Protein AF-A0A2S0N6C1-F1 (afdb_monomer)

Organism: NCBI:txid1868589

Secondary structure (DSSP, 8-state):
-------EEEESS-TTS-EEEE--HHHHHHHHTT--SSTTS-SSB-SSTTPBP-HHHHHHHHHTTSTTTT--HHHHHHHHHHHHHHTT--HHHHHHHHT-SS-PPPHHHHHHHHHHHHHHHHHHHHHHHHHT--

Structure (mmCIF, N/CA/C/O backbone):
data_AF-A0A2S0N6C1-F1
#
_entry.id   AF-A0A2S0N6C1-F1
#
loop_
_atom_site.group_PDB
_atom_site.id
_atom_site.type_symbol
_atom_site.label_atom_id
_atom_site.label_alt_id
_atom_site.label_comp_id
_atom_site.label_asym_id
_atom_site.label_entity_id
_atom_site.label_seq_id
_atom_site.pdbx_PDB_ins_code
_atom_site.Cartn_x
_atom_site.Cartn_y
_atom_site.Cartn_z
_atom_site.occupancy
_atom_site.B_iso_or_equiv
_atom_site.auth_seq_id
_atom_site.auth_comp_id
_atom_site.auth_asym_id
_atom_site.auth_atom_id
_atom_site.pdbx_PDB_model_num
ATOM 1 N N . MET A 1 1 ? -5.152 22.822 -19.163 1.00 29.42 1 MET A N 1
ATOM 2 C CA . MET A 1 1 ? -4.143 21.754 -18.990 1.00 29.42 1 MET A CA 1
ATOM 3 C C . MET A 1 1 ? -4.026 21.482 -17.502 1.00 29.42 1 MET A C 1
ATOM 5 O O . MET A 1 1 ? -3.321 22.215 -16.823 1.00 29.42 1 MET A O 1
ATOM 9 N N . ALA A 1 2 ? -4.801 20.531 -16.976 1.00 28.06 2 ALA A N 1
ATOM 10 C CA . ALA A 1 2 ? -4.654 20.119 -15.584 1.00 28.06 2 ALA A CA 1
ATOM 11 C C . ALA A 1 2 ? -3.307 19.399 -15.459 1.00 28.06 2 ALA A C 1
ATOM 13 O O . ALA A 1 2 ? -3.058 18.428 -16.174 1.00 28.06 2 ALA A O 1
ATOM 14 N N . SER A 1 3 ? -2.421 19.948 -14.628 1.00 27.83 3 SER A N 1
ATOM 15 C CA . SER A 1 3 ? -1.199 19.282 -14.189 1.00 27.83 3 SER A CA 1
ATOM 16 C C . SER A 1 3 ? -1.580 17.886 -13.703 1.00 27.83 3 SER A C 1
ATOM 18 O O . SER A 1 3 ? -2.516 17.756 -12.919 1.00 27.83 3 SER A O 1
ATOM 20 N N . ALA A 1 4 ? -0.925 16.846 -14.216 1.00 37.38 4 ALA A N 1
ATOM 21 C CA . ALA A 1 4 ? -1.131 15.489 -13.735 1.00 37.38 4 ALA A CA 1
ATOM 22 C C . ALA A 1 4 ? -0.652 15.438 -12.281 1.00 37.38 4 ALA A C 1
ATOM 24 O O . ALA A 1 4 ? 0.547 15.314 -12.028 1.00 37.38 4 ALA A O 1
ATOM 25 N N . ASP A 1 5 ? -1.572 15.611 -11.335 1.00 41.78 5 ASP A N 1
ATOM 26 C CA . ASP A 1 5 ? -1.289 15.424 -9.922 1.00 41.78 5 ASP A CA 1
ATOM 27 C C . ASP A 1 5 ? -0.784 13.992 -9.733 1.00 41.78 5 ASP A C 1
ATOM 29 O O . ASP A 1 5 ? -1.487 13.013 -9.982 1.00 41.78 5 ASP A O 1
ATOM 33 N N . VAL A 1 6 ? 0.491 13.883 -9.364 1.00 47.44 6 VAL A N 1
ATOM 34 C CA . VAL A 1 6 ? 1.141 12.627 -8.985 1.00 47.44 6 VAL A CA 1
ATOM 35 C C . VAL A 1 6 ? 0.330 11.993 -7.854 1.00 47.44 6 VAL A C 1
ATOM 37 O O . VAL A 1 6 ? 0.191 12.612 -6.794 1.00 47.44 6 VAL A O 1
ATOM 40 N N . ILE A 1 7 ? -0.143 10.754 -8.015 1.00 61.16 7 ILE A N 1
ATOM 41 C CA . ILE A 1 7 ? -0.880 10.041 -6.963 1.00 61.16 7 ILE A CA 1
ATOM 42 C C . ILE A 1 7 ? 0.144 9.368 -6.050 1.00 61.16 7 ILE A C 1
ATOM 44 O O . ILE A 1 7 ? 0.463 8.183 -6.134 1.00 61.16 7 ILE A O 1
ATOM 48 N N . ARG A 1 8 ? 0.716 10.180 -5.161 1.00 65.75 8 ARG A N 1
ATOM 49 C CA . ARG A 1 8 ? 1.769 9.762 -4.233 1.00 65.75 8 ARG A CA 1
ATOM 50 C C . ARG A 1 8 ? 1.234 9.546 -2.826 1.00 65.75 8 ARG A C 1
ATOM 52 O O . ARG A 1 8 ? 0.590 10.420 -2.253 1.00 65.75 8 ARG A O 1
ATOM 59 N N . PHE A 1 9 ? 1.618 8.431 -2.220 1.00 72.44 9 PHE A N 1
ATOM 60 C CA . PHE A 1 9 ? 1.478 8.209 -0.788 1.00 72.44 9 PHE A CA 1
ATOM 61 C C . PHE A 1 9 ? 2.813 8.482 -0.090 1.00 72.44 9 PHE A C 1
ATOM 63 O O . PHE A 1 9 ? 3.846 7.926 -0.466 1.00 72.44 9 PHE A O 1
ATOM 70 N N . SER A 1 10 ? 2.807 9.373 0.902 1.00 74.00 10 SER A N 1
ATOM 71 C CA . SER A 1 10 ? 4.014 9.831 1.598 1.00 74.00 10 SER A CA 1
ATOM 72 C C . SER A 1 10 ? 4.062 9.286 3.022 1.00 74.00 10 SER A C 1
ATOM 74 O O . SER A 1 10 ? 3.233 9.642 3.859 1.00 74.00 10 SER A O 1
ATOM 76 N N . LEU A 1 11 ? 5.057 8.450 3.306 1.00 75.88 11 LEU A N 1
ATOM 77 C CA . LEU A 1 11 ? 5.359 7.931 4.634 1.00 75.88 11 LEU A CA 1
ATOM 78 C C . LEU A 1 11 ? 6.494 8.760 5.236 1.00 75.88 11 LEU A C 1
ATOM 80 O O . LEU A 1 11 ? 7.632 8.682 4.775 1.00 75.88 11 LEU A O 1
ATOM 84 N N . LYS A 1 12 ? 6.172 9.576 6.244 1.00 69.06 12 LYS A N 1
ATOM 85 C CA . LYS A 1 12 ? 7.125 10.515 6.861 1.00 69.06 12 LYS A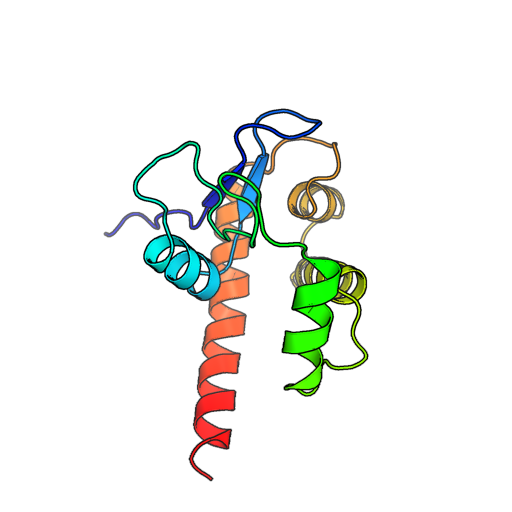 CA 1
ATOM 86 C C . LYS A 1 12 ? 8.182 9.826 7.725 1.00 69.06 12 LYS A C 1
ATOM 88 O O . LYS A 1 12 ? 9.308 10.303 7.770 1.00 69.06 12 LYS A O 1
ATOM 93 N N . ASP A 1 13 ? 7.812 8.729 8.378 1.00 65.69 13 ASP A N 1
ATOM 94 C CA . ASP A 1 13 ? 8.673 7.983 9.291 1.00 65.69 13 ASP A CA 1
ATOM 95 C C . ASP A 1 13 ? 8.751 6.522 8.832 1.00 65.69 13 ASP A C 1
ATOM 97 O O . ASP A 1 13 ? 7.811 5.737 8.986 1.00 65.69 13 ASP A O 1
ATOM 101 N N . THR A 1 14 ? 9.847 6.178 8.159 1.00 67.06 14 THR A N 1
ATOM 102 C CA . THR A 1 14 ? 10.194 4.797 7.816 1.00 67.06 14 THR A CA 1
ATOM 103 C C . THR A 1 14 ? 11.630 4.529 8.236 1.00 67.06 14 THR A C 1
ATOM 105 O O . THR A 1 14 ? 12.387 5.462 8.493 1.00 67.06 14 THR A O 1
ATOM 108 N N . LYS A 1 15 ? 12.037 3.253 8.244 1.00 59.81 15 LYS A N 1
ATOM 109 C CA . LYS A 1 15 ? 13.420 2.848 8.546 1.00 59.81 15 LYS A CA 1
ATOM 110 C C . LYS A 1 15 ? 14.473 3.624 7.732 1.00 59.81 15 LYS A C 1
ATOM 112 O O . LYS A 1 15 ? 15.583 3.806 8.209 1.00 59.81 15 LYS A O 1
ATOM 117 N N . GLU A 1 16 ? 14.099 4.112 6.549 1.00 59.59 16 GLU A N 1
ATOM 118 C CA . GLU A 1 16 ? 14.967 4.836 5.614 1.00 59.59 16 GLU A CA 1
ATOM 119 C C . GLU A 1 16 ? 14.585 6.331 5.478 1.00 59.59 16 GLU A C 1
ATOM 121 O O . GLU A 1 16 ? 14.959 6.992 4.511 1.00 59.59 16 GLU A O 1
ATOM 126 N N . GLY A 1 17 ? 13.800 6.879 6.415 1.00 66.50 17 GLY A N 1
ATOM 127 C CA . GLY A 1 17 ? 13.298 8.257 6.369 1.00 66.50 17 GLY A CA 1
ATOM 128 C C . GLY A 1 17 ? 12.053 8.426 5.490 1.00 66.50 17 GLY A C 1
ATOM 129 O O . GLY A 1 17 ? 11.186 7.550 5.446 1.00 66.50 17 GLY A O 1
ATOM 130 N N . LEU A 1 18 ? 11.934 9.569 4.807 1.00 67.12 18 LEU A N 1
ATOM 131 C CA . LEU A 1 18 ? 10.790 9.877 3.944 1.00 67.12 18 LEU A CA 1
ATOM 132 C C . LEU A 1 18 ? 10.689 8.867 2.790 1.00 67.12 18 LEU A C 1
ATOM 134 O O . LEU A 1 18 ? 11.552 8.820 1.915 1.00 67.12 18 LEU A O 1
ATOM 138 N N . SER A 1 19 ? 9.593 8.112 2.739 1.00 69.12 19 SER A N 1
ATOM 139 C CA . SER A 1 19 ? 9.313 7.163 1.659 1.00 69.12 19 SER A CA 1
ATOM 140 C C . SER A 1 19 ? 8.084 7.608 0.875 1.00 69.12 19 SER A C 1
ATOM 142 O O . SER A 1 19 ? 6.966 7.616 1.389 1.00 69.12 19 SER A O 1
ATOM 144 N N . VAL A 1 20 ? 8.293 7.973 -0.389 1.00 71.38 20 VAL A N 1
ATOM 145 C CA . VAL A 1 20 ? 7.217 8.295 -1.332 1.00 71.38 20 VAL A CA 1
ATOM 146 C C . VAL A 1 20 ? 6.940 7.066 -2.185 1.00 71.38 20 VAL A C 1
ATOM 148 O O . VAL A 1 20 ? 7.857 6.521 -2.799 1.00 71.38 20 VAL A O 1
ATOM 151 N N . ARG A 1 21 ? 5.683 6.620 -2.214 1.00 74.81 21 ARG A N 1
ATOM 152 C CA . ARG A 1 21 ? 5.261 5.417 -2.938 1.00 74.81 21 ARG A CA 1
ATOM 153 C C . ARG A 1 21 ? 4.120 5.752 -3.900 1.00 74.81 21 ARG A C 1
ATOM 155 O O . ARG A 1 21 ? 3.158 6.383 -3.456 1.00 74.81 21 ARG A O 1
ATOM 162 N N . PRO A 1 22 ? 4.194 5.343 -5.178 1.00 70.12 22 PRO A N 1
ATOM 163 C CA . PRO A 1 22 ? 3.030 5.387 -6.055 1.00 70.12 22 PRO A CA 1
ATOM 164 C C . PRO A 1 22 ? 1.971 4.431 -5.520 1.00 70.12 22 PRO A C 1
ATOM 166 O O . PRO A 1 22 ? 2.282 3.313 -5.090 1.00 70.12 22 PRO A O 1
ATOM 169 N N . VAL A 1 23 ? 0.724 4.879 -5.536 1.00 72.38 23 VAL A N 1
ATOM 170 C CA . VAL A 1 23 ? -0.433 4.088 -5.122 1.00 72.38 23 VAL A CA 1
ATOM 171 C C . VAL A 1 23 ? -1.547 4.348 -6.125 1.00 72.38 23 VAL A C 1
ATOM 173 O O . VAL A 1 23 ? -1.765 5.480 -6.537 1.00 72.38 23 VAL A O 1
ATOM 176 N N . GLY A 1 24 ? -2.268 3.302 -6.531 1.00 71.44 24 GLY A N 1
ATOM 177 C CA . GLY A 1 24 ? -3.372 3.463 -7.476 1.00 71.44 24 GLY A CA 1
ATOM 178 C C . GLY A 1 24 ? -4.473 4.377 -6.924 1.00 71.44 24 GLY A C 1
ATOM 179 O O . GLY A 1 24 ? -4.799 4.307 -5.737 1.00 71.44 24 GLY A O 1
ATOM 180 N N . LEU A 1 25 ? -5.094 5.171 -7.805 1.00 71.25 25 LEU A N 1
ATOM 181 C CA . LEU A 1 25 ? -6.170 6.110 -7.456 1.00 71.25 25 LEU A CA 1
ATOM 182 C C . LEU A 1 25 ? -7.261 5.504 -6.547 1.00 71.25 25 LEU A C 1
ATOM 184 O O . LEU A 1 25 ? -7.568 6.134 -5.538 1.00 71.25 25 LEU A O 1
ATOM 188 N N . PRO A 1 26 ? -7.785 4.279 -6.789 1.00 77.19 26 PRO A N 1
ATOM 189 C CA . PRO A 1 26 ? -8.829 3.715 -5.927 1.00 77.19 26 PRO A CA 1
ATOM 190 C C . PRO A 1 26 ? -8.392 3.530 -4.469 1.00 77.19 26 PRO A C 1
ATOM 192 O O . PRO A 1 26 ? -9.198 3.656 -3.553 1.00 77.19 26 PRO A O 1
ATOM 195 N N . ALA A 1 27 ? -7.114 3.220 -4.237 1.00 80.69 27 ALA A N 1
ATOM 196 C CA . ALA A 1 27 ? -6.593 3.088 -2.884 1.00 80.69 27 ALA A CA 1
ATOM 197 C C . ALA A 1 27 ? -6.416 4.461 -2.223 1.00 80.69 27 ALA A C 1
ATOM 199 O O . ALA A 1 27 ? -6.710 4.586 -1.037 1.00 80.69 27 ALA A O 1
ATOM 200 N N . LEU A 1 28 ? -6.009 5.493 -2.974 1.00 79.56 28 LEU A N 1
ATOM 201 C CA . LEU A 1 28 ? -5.943 6.854 -2.440 1.00 79.56 28 LEU A CA 1
ATOM 202 C C . LEU A 1 28 ? -7.337 7.386 -2.079 1.00 79.56 28 LEU A C 1
ATOM 204 O O . LEU A 1 28 ? -7.513 7.895 -0.980 1.00 79.56 28 LEU A O 1
ATOM 208 N N . GLU A 1 29 ? -8.337 7.199 -2.944 1.00 83.19 29 GLU A N 1
ATOM 209 C CA . GLU A 1 29 ? -9.729 7.598 -2.678 1.00 83.19 29 GLU A CA 1
ATOM 210 C C . GLU A 1 29 ? -10.250 6.998 -1.361 1.00 83.19 29 GLU A C 1
ATOM 212 O O . GLU A 1 29 ? -10.844 7.696 -0.539 1.00 83.19 29 GLU A O 1
ATOM 217 N N . LEU A 1 30 ? -9.981 5.710 -1.121 1.00 84.38 30 LEU A N 1
ATOM 218 C CA . LEU A 1 30 ? -10.383 5.021 0.109 1.00 84.38 30 LEU A CA 1
ATOM 219 C C . LEU A 1 30 ? -9.626 5.496 1.356 1.00 84.38 30 LEU A C 1
ATOM 221 O O . LEU A 1 30 ? -10.175 5.395 2.458 1.00 84.38 30 LEU A O 1
ATOM 225 N N . LEU A 1 31 ? -8.378 5.946 1.198 1.00 84.56 31 LEU A N 1
ATOM 226 C CA . LEU A 1 31 ? -7.558 6.495 2.280 1.00 84.56 31 LEU A CA 1
ATOM 227 C C . LEU A 1 31 ? -7.979 7.924 2.624 1.00 84.56 31 LEU A C 1
ATOM 229 O O . LEU A 1 31 ? -8.088 8.236 3.804 1.00 84.56 31 LEU A O 1
ATOM 233 N N . GLU A 1 32 ? -8.278 8.757 1.627 1.00 85.06 32 GLU A N 1
ATOM 234 C CA . GLU A 1 32 ? -8.788 10.120 1.828 1.00 85.06 32 GLU A CA 1
ATOM 235 C C . GLU A 1 32 ? -10.146 10.106 2.539 1.00 85.06 32 GLU A C 1
ATOM 237 O O . GLU A 1 32 ? -10.347 10.839 3.503 1.00 85.06 32 GLU A O 1
ATOM 242 N N . GLN A 1 33 ? -11.047 9.191 2.161 1.00 84.75 33 GLN A N 1
ATOM 243 C CA . GLN A 1 33 ? -12.321 8.981 2.869 1.00 84.75 33 GLN A CA 1
ATOM 244 C C . GLN A 1 33 ? -12.152 8.557 4.336 1.00 84.75 33 GLN A C 1
ATOM 246 O O . GLN A 1 33 ? -13.079 8.695 5.128 1.00 84.75 33 GLN A O 1
ATOM 251 N N . ARG A 1 34 ? -10.996 7.989 4.690 1.00 83.00 34 ARG A N 1
ATOM 252 C CA . ARG A 1 34 ? -10.665 7.507 6.039 1.00 83.00 34 ARG A CA 1
ATOM 253 C C . ARG A 1 34 ? -9.628 8.377 6.735 1.00 83.00 34 ARG A C 1
ATOM 255 O O . ARG A 1 34 ? -9.077 7.964 7.756 1.00 83.00 34 ARG A O 1
ATOM 262 N N . ARG A 1 35 ? -9.302 9.539 6.171 1.00 83.25 35 ARG A N 1
ATOM 263 C CA . ARG A 1 35 ? -8.258 10.396 6.712 1.00 83.25 35 ARG A CA 1
ATOM 264 C C . ARG A 1 35 ? -8.668 10.831 8.125 1.00 83.25 35 ARG A C 1
ATOM 266 O O . ARG A 1 35 ? -9.748 11.396 8.269 1.00 83.25 35 ARG A O 1
ATOM 273 N N . PRO A 1 36 ? -7.851 10.554 9.154 1.00 80.50 36 PRO A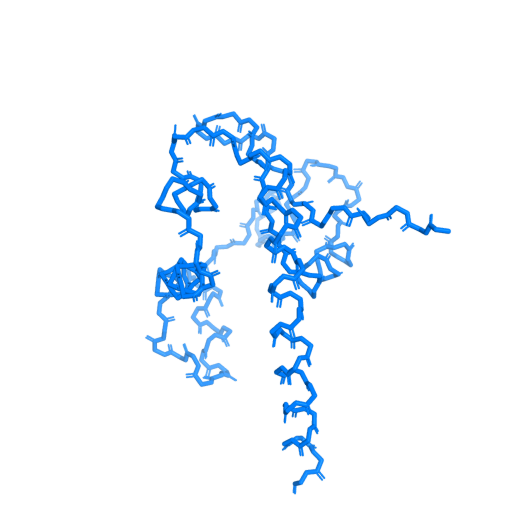 N 1
ATOM 274 C CA . PRO A 1 36 ? -8.194 10.934 10.516 1.00 80.50 36 PRO A CA 1
ATOM 275 C C . PRO A 1 36 ? -8.182 12.459 10.661 1.00 80.50 36 PRO A C 1
ATOM 277 O O . PRO A 1 36 ? -7.387 13.138 10.005 1.00 80.50 36 PRO A O 1
ATOM 280 N N . ASP A 1 37 ? -9.037 12.982 11.541 1.00 80.94 37 ASP A N 1
ATOM 281 C CA . ASP A 1 37 ? -9.090 14.416 11.851 1.00 80.94 37 ASP A CA 1
ATOM 282 C C . ASP A 1 37 ? -7.788 14.891 12.516 1.00 80.94 37 ASP A C 1
ATOM 284 O O . ASP A 1 37 ? -7.273 15.969 12.216 1.00 80.94 37 ASP A O 1
ATOM 288 N N . GLU A 1 38 ? -7.204 14.044 13.368 1.00 81.25 38 GLU A N 1
ATOM 289 C CA . GLU A 1 38 ? -5.898 14.272 13.978 1.00 81.25 38 GLU A CA 1
ATOM 290 C C . GLU A 1 38 ? -4.778 13.565 13.210 1.00 81.25 38 GLU A C 1
ATOM 292 O O . GLU A 1 38 ? -4.811 12.354 12.990 1.00 81.25 38 GLU A O 1
ATOM 297 N N . ALA A 1 39 ? -3.714 14.301 12.878 1.00 74.62 39 ALA A N 1
ATOM 298 C CA . ALA A 1 39 ? -2.580 13.769 12.116 1.00 74.62 39 ALA A CA 1
ATOM 299 C C . ALA A 1 39 ? -1.796 12.651 12.837 1.00 74.62 39 ALA A C 1
ATOM 301 O O . ALA A 1 39 ? -1.105 11.873 12.180 1.00 74.62 39 ALA A O 1
ATOM 302 N N . SER A 1 40 ? -1.873 12.581 14.169 1.00 77.62 40 SER A N 1
ATOM 303 C CA . SER A 1 40 ? -1.255 11.538 15.002 1.00 77.62 40 SER A CA 1
ATOM 304 C C . SER A 1 40 ? -2.090 10.263 15.102 1.00 77.62 40 SER A C 1
ATOM 306 O O . SER A 1 40 ? -1.583 9.243 15.570 1.00 77.62 40 SER A O 1
ATOM 308 N N . SER A 1 41 ? -3.356 10.301 14.682 1.00 83.56 41 SER A N 1
ATOM 309 C CA . SER A 1 41 ? -4.251 9.156 14.787 1.00 83.56 41 SER A CA 1
ATOM 310 C C . SER A 1 41 ? -3.999 8.135 13.670 1.00 83.56 41 SER A C 1
ATOM 312 O O . SER A 1 41 ? -3.700 8.499 12.529 1.00 83.56 41 SER A O 1
ATOM 314 N N . PRO A 1 42 ? -4.119 6.828 13.957 1.00 83.81 42 PRO A N 1
ATOM 315 C CA . PRO A 1 42 ? -3.964 5.798 12.940 1.00 83.81 42 PRO A CA 1
ATOM 316 C C . PRO A 1 42 ? -5.122 5.843 11.931 1.00 83.81 42 PRO A C 1
ATOM 318 O O . PRO A 1 42 ? -6.286 5.804 12.317 1.00 83.81 42 PRO A O 1
ATOM 321 N N . THR A 1 43 ? -4.817 5.811 10.627 1.00 85.12 43 THR A N 1
ATOM 322 C CA . THR A 1 43 ? -5.826 5.741 9.542 1.00 85.12 43 THR A CA 1
ATOM 323 C C . THR A 1 43 ? -6.740 4.513 9.648 1.00 85.12 43 THR A C 1
ATOM 325 O O . THR A 1 43 ? -7.888 4.537 9.216 1.00 85.12 43 THR A O 1
ATOM 328 N N . PHE A 1 44 ? -6.236 3.426 10.238 1.00 86.81 44 PHE A N 1
ATOM 329 C CA . PHE A 1 44 ? -7.017 2.235 10.563 1.00 86.81 44 PHE A CA 1
ATOM 330 C C . PHE A 1 44 ? -6.973 2.009 12.077 1.00 86.81 44 PHE A C 1
ATOM 332 O O . PHE A 1 44 ? -6.057 1.325 12.553 1.00 86.81 44 PHE A O 1
ATOM 339 N N . PRO A 1 45 ? -7.906 2.599 12.844 1.00 85.19 45 PRO A N 1
ATOM 340 C CA . PRO A 1 45 ? -7.899 2.493 14.295 1.00 85.19 45 PRO A CA 1
ATOM 341 C C . PRO A 1 45 ? -8.183 1.058 14.745 1.00 85.19 45 PRO A C 1
ATOM 343 O O . PRO A 1 45 ? -9.018 0.350 14.180 1.00 85.19 45 PRO A O 1
ATOM 346 N N . GLY A 1 46 ? -7.434 0.606 15.747 1.00 85.88 46 GLY A N 1
ATOM 347 C CA . GLY A 1 46 ? -7.645 -0.667 16.420 1.00 85.88 46 GLY A CA 1
ATOM 348 C C . GLY A 1 46 ? -8.603 -0.543 17.603 1.00 85.88 46 GLY A C 1
ATOM 349 O O . GLY A 1 46 ? -9.155 0.511 17.888 1.00 85.88 46 GLY A O 1
ATOM 350 N N . THR A 1 47 ? -8.774 -1.646 18.331 1.00 84.81 47 THR A N 1
ATOM 351 C CA . THR A 1 47 ? -9.605 -1.692 19.549 1.00 84.81 47 THR A CA 1
ATOM 352 C C . THR A 1 47 ? -8.986 -0.927 20.724 1.00 84.81 47 THR A C 1
ATOM 354 O O . THR A 1 47 ? -9.685 -0.587 21.669 1.00 84.81 47 THR A O 1
ATOM 357 N N . ILE A 1 48 ? -7.671 -0.685 20.687 1.00 85.69 48 ILE A N 1
ATOM 358 C CA . ILE A 1 48 ? -6.958 0.107 21.691 1.00 85.69 48 ILE A CA 1
ATOM 359 C C . ILE A 1 48 ? -6.807 1.523 21.140 1.00 85.69 48 ILE A C 1
ATOM 361 O O . ILE A 1 48 ? -6.297 1.693 20.031 1.00 85.69 48 ILE A O 1
ATOM 365 N N . GLU A 1 49 ? -7.215 2.514 21.929 1.00 84.75 49 GLU A N 1
ATOM 366 C CA . GLU A 1 49 ? -7.114 3.931 21.583 1.00 84.75 49 GLU A CA 1
ATOM 367 C C . GLU A 1 49 ? -5.687 4.314 21.160 1.00 84.75 49 GLU A C 1
ATOM 369 O O . GLU A 1 49 ? -4.695 3.857 21.737 1.00 84.75 49 GLU A O 1
ATOM 374 N N . GLY A 1 50 ? -5.584 5.096 20.083 1.00 82.31 50 GLY A N 1
ATOM 375 C CA . GLY A 1 50 ? -4.312 5.531 19.506 1.00 82.31 50 GLY A CA 1
ATOM 376 C C . GLY A 1 50 ? -3.480 4.432 18.828 1.00 82.31 50 GLY A C 1
ATOM 377 O O . GLY A 1 50 ? -2.442 4.740 18.246 1.00 82.31 50 GLY A O 1
ATOM 378 N N . LYS A 1 51 ? -3.898 3.156 18.852 1.00 85.50 51 LYS A N 1
ATOM 379 C CA . LYS A 1 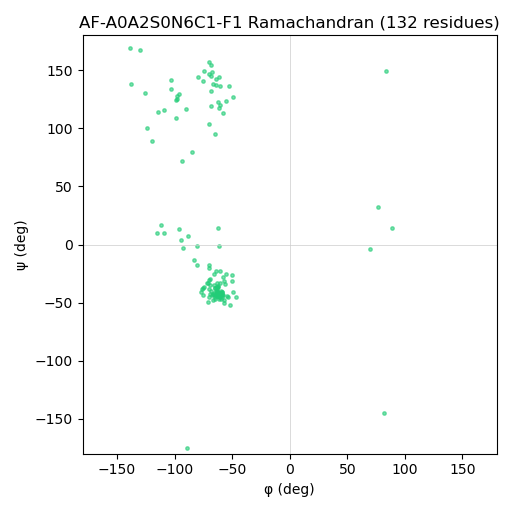51 ? -3.156 2.060 18.207 1.00 85.50 51 LYS A CA 1
ATOM 380 C C . LYS A 1 51 ? -3.793 1.634 16.888 1.00 85.50 51 LYS A C 1
ATOM 382 O O . LYS A 1 51 ? -5.016 1.540 16.800 1.00 85.50 51 LYS A O 1
ATOM 387 N N . PRO A 1 52 ? -2.984 1.315 15.864 1.00 85.25 52 PRO A N 1
ATOM 388 C CA . PRO A 1 52 ? -3.508 0.803 14.613 1.00 85.25 52 PRO A CA 1
ATOM 389 C C . PRO A 1 52 ? -4.050 -0.617 14.773 1.00 85.25 52 PRO A C 1
ATOM 391 O O . PRO A 1 52 ? -3.654 -1.391 15.651 1.00 85.25 52 PRO A O 1
ATOM 394 N N . VAL A 1 53 ? -4.944 -0.975 13.865 1.00 88.81 53 VAL A N 1
ATOM 395 C CA . VAL A 1 53 ? -5.514 -2.310 13.773 1.00 88.81 53 VAL A CA 1
ATOM 396 C C . VAL A 1 53 ? -4.451 -3.368 13.433 1.00 88.81 53 VAL A C 1
ATOM 398 O O . VAL A 1 53 ? -3.540 -3.150 12.633 1.00 88.81 53 VAL A O 1
ATOM 401 N N . GLY A 1 54 ? -4.571 -4.562 14.020 1.00 85.94 54 GLY A N 1
ATOM 402 C CA . GLY A 1 54 ? -3.662 -5.674 13.737 1.00 85.94 54 GLY A CA 1
ATOM 403 C C . GLY A 1 54 ? -3.858 -6.243 12.328 1.00 85.94 54 GLY A C 1
ATOM 404 O O . GLY A 1 54 ? -4.795 -7.018 12.108 1.00 85.94 54 GLY A O 1
ATOM 405 N N . PHE A 1 55 ? -2.950 -5.909 11.405 1.00 86.88 55 PHE A N 1
ATOM 406 C CA . PHE A 1 55 ? -3.065 -6.244 9.981 1.00 86.88 55 PHE A CA 1
ATOM 407 C C . PHE A 1 55 ? -3.217 -7.748 9.680 1.00 86.88 55 PHE A C 1
ATOM 409 O O . PHE A 1 55 ? -4.188 -8.092 9.013 1.00 86.88 55 PHE A O 1
ATOM 416 N N . PRO A 1 56 ? -2.388 -8.684 10.194 1.00 84.75 56 PRO A N 1
ATOM 417 C CA . PRO A 1 56 ? -2.493 -10.095 9.797 1.00 84.75 56 PRO A CA 1
ATOM 418 C C . PRO A 1 56 ? -3.834 -10.749 10.159 1.00 84.75 56 PRO A C 1
ATOM 420 O O . PRO A 1 56 ? -4.364 -11.557 9.400 1.00 84.75 56 PRO A O 1
ATOM 423 N N . LYS A 1 57 ? -4.406 -10.383 11.316 1.00 84.00 57 LYS A N 1
ATOM 424 C CA . LYS A 1 57 ? -5.713 -10.895 11.755 1.00 84.00 57 LYS A CA 1
ATOM 425 C C . LYS A 1 57 ? -6.852 -10.334 10.902 1.00 84.00 57 LYS A C 1
ATOM 427 O O . LYS A 1 57 ? -7.797 -11.059 10.615 1.00 84.00 57 LYS A O 1
ATOM 432 N N . HIS A 1 58 ? -6.764 -9.063 10.515 1.00 87.31 58 HIS A N 1
ATOM 433 C CA . HIS A 1 58 ? -7.790 -8.410 9.700 1.00 87.31 58 HIS A CA 1
ATOM 434 C C . HIS A 1 58 ? -7.709 -8.829 8.239 1.00 87.31 58 HIS A C 1
ATOM 436 O O . HIS A 1 58 ? -8.745 -9.076 7.635 1.00 87.31 58 HIS A O 1
ATOM 442 N N . TRP A 1 59 ? -6.494 -8.992 7.709 1.00 89.69 59 TRP A N 1
ATOM 443 C CA . TRP A 1 59 ? -6.273 -9.537 6.377 1.00 89.69 59 TRP A CA 1
ATOM 444 C C . TRP A 1 59 ? -7.000 -10.864 6.205 1.00 89.69 59 TRP A C 1
ATOM 446 O O . TRP A 1 59 ? -7.795 -10.986 5.287 1.00 89.69 59 TRP A O 1
ATOM 456 N N . ARG A 1 60 ? -6.794 -11.818 7.124 1.00 87.25 60 ARG A N 1
ATOM 457 C CA . ARG A 1 60 ? -7.427 -13.138 7.034 1.00 87.25 60 ARG A CA 1
ATOM 458 C C . ARG A 1 60 ? -8.953 -13.043 6.964 1.00 87.25 60 ARG A C 1
ATOM 460 O O . ARG A 1 60 ? -9.546 -13.597 6.054 1.00 87.25 60 ARG A O 1
ATOM 467 N N . LYS A 1 61 ? -9.560 -12.248 7.851 1.00 88.88 61 LYS A N 1
ATOM 468 C CA . LYS A 1 61 ? -11.016 -12.028 7.871 1.00 88.88 61 LYS A CA 1
ATOM 469 C C . LYS A 1 61 ? -11.554 -11.437 6.566 1.00 88.88 61 LYS A C 1
ATOM 471 O O . LYS A 1 61 ? -12.643 -11.791 6.145 1.00 88.88 61 LYS A O 1
ATOM 476 N N . ILE A 1 62 ? -10.825 -10.498 5.960 1.00 89.25 62 ILE A N 1
ATOM 477 C CA . ILE A 1 62 ? -11.244 -9.858 4.704 1.00 89.25 62 ILE A CA 1
ATOM 478 C C . ILE A 1 62 ? -11.022 -10.814 3.529 1.00 89.25 62 ILE A C 1
ATOM 480 O O . ILE A 1 62 ? -11.886 -10.943 2.669 1.00 89.25 62 ILE A O 1
ATOM 484 N N . ALA A 1 63 ? -9.875 -11.492 3.503 1.00 90.19 63 ALA A N 1
ATOM 485 C CA . ALA A 1 63 ? -9.487 -12.413 2.446 1.00 90.19 63 ALA A CA 1
ATOM 486 C C . ALA A 1 63 ? -10.436 -13.615 2.359 1.00 90.19 63 ALA A C 1
ATOM 488 O O . ALA A 1 63 ? -10.817 -13.974 1.250 1.00 90.19 63 ALA A O 1
ATOM 489 N N . GLU A 1 64 ? -10.874 -14.164 3.500 1.00 90.31 64 GLU A N 1
ATOM 490 C CA . GLU A 1 64 ? -11.865 -15.253 3.599 1.00 90.31 64 GLU A CA 1
ATOM 491 C C . GLU A 1 64 ? -13.190 -14.939 2.880 1.00 90.31 64 GLU A C 1
ATOM 493 O O . GLU A 1 64 ? -13.878 -15.851 2.433 1.00 90.31 64 GLU A O 1
ATOM 498 N N . LEU A 1 65 ? -13.541 -13.658 2.720 1.00 91.56 65 LEU A N 1
ATOM 499 C CA . LEU A 1 65 ? -14.760 -13.214 2.030 1.00 91.56 65 LEU A CA 1
ATOM 500 C C . LEU A 1 65 ? -14.567 -13.028 0.517 1.00 91.56 65 LEU A C 1
ATOM 502 O O . LEU A 1 65 ? -15.439 -12.492 -0.165 1.00 91.56 65 LEU A O 1
ATOM 506 N N . THR A 1 66 ? -13.409 -13.411 -0.017 1.00 89.56 66 THR A N 1
ATOM 507 C CA . THR A 1 66 ? -13.021 -13.177 -1.410 1.00 89.56 66 THR A CA 1
ATOM 508 C C . THR A 1 66 ? -12.318 -14.409 -1.986 1.00 89.56 66 THR A C 1
ATOM 510 O O . THR A 1 66 ? -11.868 -15.273 -1.236 1.00 89.56 66 THR A O 1
ATOM 513 N N . PRO A 1 67 ? -12.095 -14.471 -3.310 1.00 90.00 67 PRO A N 1
ATOM 514 C CA . PRO A 1 67 ? -11.239 -15.496 -3.918 1.00 90.00 67 PRO A CA 1
ATOM 515 C C . PRO A 1 67 ? -9.768 -15.477 -3.453 1.00 90.00 67 PRO A C 1
ATOM 517 O O . PRO A 1 67 ? -8.970 -16.283 -3.919 1.00 90.00 67 PRO A O 1
ATOM 520 N N . LEU A 1 68 ? -9.380 -14.545 -2.574 1.00 88.44 68 LEU A N 1
ATOM 521 C CA . LEU A 1 68 ? -8.022 -14.392 -2.052 1.00 88.44 68 LEU A CA 1
ATOM 522 C C . LEU A 1 68 ? -7.813 -15.083 -0.694 1.00 88.44 68 LEU A C 1
ATOM 524 O O . LEU A 1 68 ? -6.805 -14.806 -0.048 1.00 88.44 68 LEU A O 1
ATOM 528 N N . ALA A 1 69 ? -8.730 -15.951 -0.251 1.00 87.75 69 ALA A N 1
ATOM 529 C CA . ALA A 1 69 ? -8.706 -16.584 1.074 1.00 87.75 69 ALA A CA 1
ATOM 530 C C . ALA A 1 69 ? -7.346 -17.211 1.447 1.00 87.75 69 ALA A C 1
ATOM 532 O O . ALA A 1 69 ? -6.864 -17.015 2.563 1.00 87.75 69 ALA A O 1
ATOM 533 N N . ASP A 1 70 ? -6.686 -17.867 0.490 1.00 87.81 70 ASP A N 1
ATOM 534 C CA . ASP A 1 70 ? -5.391 -18.536 0.692 1.00 87.81 70 ASP A CA 1
ATOM 535 C C . ASP A 1 70 ? -4.176 -17.665 0.320 1.00 87.81 70 ASP A C 1
ATOM 537 O O . ASP A 1 70 ? -3.024 -18.104 0.369 1.00 87.81 70 ASP A O 1
ATOM 541 N N . VAL A 1 71 ? -4.399 -16.405 -0.062 1.00 89.69 71 VAL A N 1
ATOM 542 C CA . VAL A 1 71 ? -3.336 -15.498 -0.502 1.00 89.69 71 VAL A CA 1
ATOM 543 C C . VAL A 1 71 ? -2.775 -14.737 0.694 1.00 89.69 71 VAL A C 1
ATOM 545 O O . VAL A 1 71 ? -3.446 -13.923 1.328 1.00 89.69 71 VAL A O 1
ATOM 548 N N . ALA A 1 72 ? -1.492 -14.949 0.989 1.00 88.88 72 ALA A N 1
ATOM 549 C CA . ALA A 1 72 ? -0.793 -14.170 2.007 1.00 88.88 72 ALA A CA 1
ATOM 550 C C . ALA A 1 72 ? -0.473 -12.741 1.507 1.00 88.88 72 ALA A C 1
ATOM 552 O O . ALA A 1 72 ? -0.150 -12.558 0.331 1.00 88.88 72 ALA A O 1
ATOM 553 N N . PRO A 1 73 ? -0.423 -11.718 2.385 1.00 87.38 73 PRO A N 1
ATOM 554 C CA . PRO A 1 73 ? -0.092 -10.344 1.984 1.00 87.38 73 PRO A CA 1
ATOM 555 C C . PRO A 1 73 ? 1.265 -10.204 1.282 1.00 87.38 73 PRO A C 1
ATOM 557 O O . PRO A 1 73 ? 1.442 -9.356 0.409 1.00 87.38 73 PRO A O 1
ATOM 560 N N . HIS A 1 74 ? 2.231 -11.056 1.639 1.00 87.94 74 HIS A N 1
ATOM 561 C CA . HIS A 1 74 ? 3.528 -11.095 0.968 1.00 87.94 74 HIS A CA 1
ATOM 562 C C . HIS A 1 74 ? 3.390 -11.470 -0.517 1.00 87.94 74 HIS A C 1
ATOM 564 O O . HIS A 1 74 ? 4.109 -10.933 -1.363 1.00 87.94 74 HIS A O 1
ATOM 570 N N . VAL A 1 75 ? 2.452 -12.355 -0.857 1.00 89.06 75 VAL A N 1
ATOM 571 C CA . VAL A 1 75 ? 2.196 -12.751 -2.246 1.00 89.06 75 VAL A CA 1
ATOM 572 C C . VAL A 1 75 ? 1.661 -11.559 -3.034 1.00 89.06 75 VAL A C 1
ATOM 574 O O . VAL A 1 75 ? 2.171 -11.288 -4.114 1.00 89.06 75 VAL A O 1
ATOM 577 N N . LEU A 1 76 ? 0.753 -10.759 -2.462 1.00 87.81 76 LEU A N 1
ATOM 578 C CA . LEU A 1 76 ? 0.273 -9.527 -3.106 1.00 87.81 76 LEU A CA 1
ATOM 579 C C . LEU A 1 76 ? 1.404 -8.537 -3.396 1.00 87.81 76 LEU A C 1
ATOM 581 O O . LEU A 1 76 ? 1.461 -7.939 -4.470 1.00 87.81 76 LEU A O 1
ATOM 585 N N . ARG A 1 77 ? 2.339 -8.390 -2.452 1.00 85.62 77 ARG A N 1
ATOM 586 C CA . ARG A 1 77 ? 3.529 -7.551 -2.632 1.00 85.62 77 ARG A CA 1
ATOM 587 C C . ARG A 1 77 ? 4.425 -8.067 -3.764 1.00 85.62 77 ARG A C 1
ATOM 589 O O . ARG A 1 77 ? 4.959 -7.263 -4.525 1.00 85.62 77 ARG A O 1
ATOM 596 N N . HIS A 1 78 ? 4.562 -9.384 -3.908 1.00 86.50 78 HIS A N 1
ATOM 597 C CA . HIS A 1 78 ? 5.267 -9.985 -5.040 1.00 86.50 78 HIS A CA 1
ATOM 598 C C . HIS A 1 78 ? 4.532 -9.788 -6.364 1.00 86.50 78 HIS A C 1
ATOM 600 O O . HIS A 1 78 ? 5.169 -9.423 -7.348 1.00 86.50 78 HIS A O 1
ATOM 606 N N . SER A 1 79 ? 3.211 -9.972 -6.399 1.00 86.00 79 SER A N 1
ATOM 607 C CA . SER A 1 79 ? 2.398 -9.719 -7.591 1.00 86.00 79 SER A CA 1
ATOM 608 C C . SER A 1 79 ? 2.527 -8.267 -8.051 1.00 86.00 79 SER A C 1
ATOM 610 O O . SER A 1 79 ? 2.702 -8.022 -9.239 1.00 86.00 79 SER A O 1
ATOM 612 N N . TYR A 1 80 ? 2.537 -7.311 -7.117 1.00 82.50 80 TYR A N 1
ATOM 613 C CA . TYR A 1 80 ? 2.776 -5.899 -7.421 1.00 82.50 80 TYR A CA 1
ATOM 614 C C . TYR A 1 80 ? 4.153 -5.661 -8.062 1.00 82.50 80 TYR A C 1
ATOM 616 O O . TYR A 1 80 ? 4.259 -4.979 -9.079 1.00 82.50 80 TYR A O 1
ATOM 624 N N . ALA A 1 81 ? 5.206 -6.276 -7.515 1.00 83.12 81 ALA A N 1
ATOM 625 C CA . ALA A 1 81 ? 6.552 -6.193 -8.079 1.00 83.12 81 ALA A CA 1
ATOM 626 C C . ALA A 1 81 ? 6.645 -6.829 -9.475 1.00 83.12 81 ALA A C 1
ATOM 628 O O . ALA A 1 81 ? 7.292 -6.278 -10.364 1.00 83.12 81 ALA A O 1
ATOM 629 N N . ARG A 1 82 ? 5.974 -7.970 -9.680 1.00 83.06 82 ARG A N 1
ATOM 630 C CA . ARG A 1 82 ? 5.942 -8.665 -10.971 1.00 83.06 82 ARG A CA 1
ATOM 631 C C . ARG A 1 82 ? 5.207 -7.853 -12.027 1.00 83.06 82 ARG A C 1
ATOM 633 O O . ARG A 1 82 ? 5.721 -7.729 -13.125 1.00 83.06 82 ARG A O 1
ATOM 640 N N . LEU A 1 83 ? 4.077 -7.235 -11.681 1.00 82.62 83 LEU A N 1
ATOM 641 C CA . LEU A 1 83 ? 3.367 -6.321 -12.579 1.00 82.62 83 LEU A CA 1
ATOM 642 C C . LEU A 1 83 ? 4.258 -5.153 -13.013 1.00 82.62 83 LEU A C 1
ATOM 644 O O . LEU A 1 83 ? 4.285 -4.816 -14.190 1.00 82.62 83 LEU A O 1
ATOM 648 N N . ALA A 1 84 ? 5.021 -4.560 -12.092 1.00 78.38 84 ALA A N 1
ATOM 649 C CA . ALA A 1 84 ? 5.970 -3.509 -12.449 1.00 78.38 84 ALA A CA 1
ATOM 650 C C . ALA A 1 84 ? 7.078 -4.028 -13.391 1.00 78.38 84 ALA A C 1
ATOM 652 O O . ALA A 1 84 ? 7.424 -3.370 -14.370 1.00 78.38 84 ALA A O 1
ATOM 653 N N . ASN A 1 85 ? 7.595 -5.231 -13.150 1.00 80.19 85 ASN A N 1
ATOM 654 C CA . ASN A 1 85 ? 8.561 -5.853 -14.054 1.00 80.19 85 ASN A CA 1
ATOM 655 C C . ASN A 1 85 ? 7.963 -6.142 -15.446 1.00 80.19 85 ASN A C 1
ATOM 657 O O . ASN A 1 85 ? 8.595 -5.850 -16.455 1.00 80.19 85 ASN A O 1
ATOM 661 N N . ASP A 1 86 ? 6.732 -6.658 -15.506 1.00 80.50 86 ASP A N 1
ATOM 662 C CA . ASP A 1 86 ? 6.019 -6.971 -16.753 1.00 80.50 86 ASP A CA 1
ATOM 663 C C . ASP A 1 86 ? 5.696 -5.696 -17.565 1.00 80.50 86 ASP A C 1
ATOM 665 O O . ASP A 1 86 ? 5.598 -5.741 -18.789 1.00 80.50 86 ASP A O 1
AT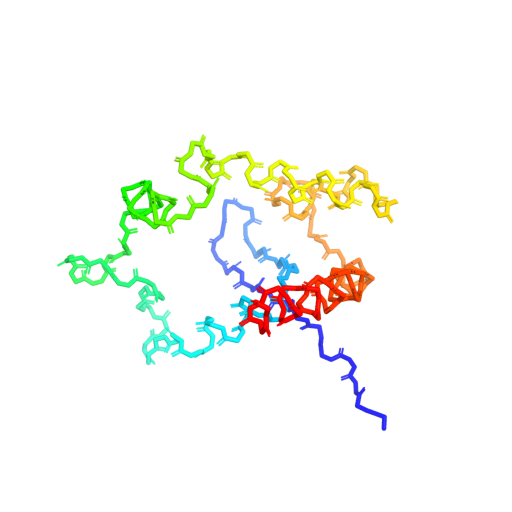OM 669 N N . LEU A 1 87 ? 5.598 -4.538 -16.899 1.00 80.00 87 LEU A N 1
ATOM 670 C CA . LEU A 1 87 ? 5.485 -3.210 -17.519 1.00 80.00 87 LEU A CA 1
ATOM 671 C C . LEU A 1 87 ? 6.835 -2.629 -17.989 1.00 80.00 87 LEU A C 1
ATOM 673 O O . LEU A 1 87 ? 6.860 -1.537 -18.554 1.00 80.00 87 LEU A O 1
ATOM 677 N N . GLY A 1 88 ? 7.946 -3.343 -17.778 1.00 78.69 88 GLY A N 1
ATOM 678 C CA . GLY A 1 88 ? 9.281 -2.963 -18.247 1.00 78.69 88 GLY A CA 1
ATOM 679 C C . GLY A 1 88 ? 10.082 -2.073 -17.292 1.00 78.69 88 GLY A C 1
ATOM 680 O O . GLY A 1 88 ? 11.089 -1.498 -17.707 1.00 78.69 88 GLY A O 1
ATOM 681 N N . PHE A 1 89 ? 9.675 -1.934 -16.025 1.00 78.38 89 PHE A N 1
ATOM 682 C CA . PHE A 1 89 ? 10.456 -1.163 -15.052 1.00 78.38 89 PHE A CA 1
ATOM 683 C C . PHE A 1 89 ? 11.759 -1.871 -14.668 1.00 78.38 89 PHE A C 1
ATOM 685 O O . PHE A 1 89 ? 11.829 -3.094 -14.567 1.00 78.38 89 PHE A O 1
ATOM 692 N N . THR A 1 90 ? 12.804 -1.084 -14.402 1.00 80.56 90 THR A N 1
ATOM 693 C CA . THR A 1 90 ? 14.105 -1.623 -13.982 1.00 80.56 90 THR A CA 1
ATOM 694 C C . THR A 1 90 ? 14.032 -2.243 -12.584 1.00 80.56 90 THR A C 1
ATOM 696 O O . THR A 1 90 ? 13.239 -1.810 -11.746 1.00 80.56 90 THR A O 1
ATOM 699 N N . GLY A 1 91 ? 14.920 -3.195 -12.280 1.00 76.56 91 GLY A N 1
ATOM 700 C CA . GLY A 1 91 ? 15.008 -3.795 -10.942 1.00 76.56 91 GLY A CA 1
ATOM 701 C C . GLY A 1 91 ? 15.229 -2.768 -9.822 1.00 76.56 91 GLY A C 1
ATOM 702 O O . GLY A 1 91 ? 14.660 -2.913 -8.742 1.00 76.56 91 GLY A O 1
ATOM 703 N N . ALA A 1 92 ? 15.973 -1.689 -10.096 1.00 73.06 92 ALA A N 1
ATOM 704 C CA . ALA A 1 92 ? 16.163 -0.582 -9.158 1.00 73.06 92 ALA A CA 1
ATOM 705 C C . ALA A 1 92 ? 14.850 0.174 -8.891 1.00 73.06 92 ALA A C 1
ATOM 707 O O . ALA A 1 92 ? 14.507 0.439 -7.740 1.00 73.06 92 ALA A O 1
ATOM 708 N N . THR A 1 93 ? 14.066 0.448 -9.939 1.00 73.31 93 THR A N 1
ATOM 709 C CA . THR A 1 93 ? 12.726 1.036 -9.807 1.00 73.31 93 THR A CA 1
ATOM 710 C C . THR A 1 93 ? 11.813 0.109 -9.005 1.00 73.31 93 THR A C 1
ATOM 712 O O . THR A 1 93 ? 11.186 0.555 -8.050 1.00 73.31 93 THR A O 1
ATOM 715 N N . VAL A 1 94 ? 11.794 -1.194 -9.315 1.00 77.94 94 VAL A N 1
ATOM 716 C CA . VAL A 1 94 ? 10.981 -2.185 -8.590 1.00 77.94 94 VAL A CA 1
ATOM 717 C C . VAL A 1 94 ? 11.359 -2.271 -7.107 1.00 77.94 94 VAL A C 1
ATOM 719 O O . VAL A 1 94 ? 10.480 -2.303 -6.245 1.00 77.94 94 VAL A O 1
ATOM 722 N N . ALA A 1 95 ? 12.651 -2.248 -6.782 1.00 75.69 95 ALA A N 1
ATOM 723 C CA . ALA A 1 95 ? 13.134 -2.238 -5.403 1.00 75.69 95 ALA A CA 1
ATOM 724 C C . ALA A 1 95 ? 12.678 -0.981 -4.643 1.00 75.69 95 ALA A C 1
ATOM 726 O O . ALA A 1 95 ? 12.174 -1.082 -3.520 1.00 75.69 95 ALA A O 1
ATOM 727 N N . ALA A 1 96 ? 12.784 0.189 -5.275 1.00 74.12 96 ALA A N 1
ATOM 728 C CA . ALA A 1 96 ? 12.375 1.456 -4.684 1.00 74.12 96 ALA A CA 1
ATOM 729 C C . ALA A 1 96 ? 10.847 1.525 -4.455 1.00 74.12 96 ALA A C 1
ATOM 731 O O . ALA A 1 96 ? 10.404 2.018 -3.418 1.00 74.12 96 ALA A O 1
ATOM 732 N N . LEU A 1 97 ? 10.028 0.927 -5.332 1.00 74.69 97 LEU A N 1
ATOM 733 C CA . LEU A 1 97 ? 8.570 0.807 -5.141 1.00 74.69 97 LEU A CA 1
ATOM 734 C C . LEU A 1 97 ? 8.178 -0.003 -3.918 1.00 74.69 97 LEU A C 1
ATOM 736 O O . LEU A 1 97 ? 7.230 0.320 -3.200 1.00 74.69 97 LEU A O 1
ATOM 740 N N . LEU A 1 98 ? 8.906 -1.090 -3.696 1.00 77.25 98 LEU A N 1
ATOM 741 C CA . LEU A 1 98 ? 8.726 -1.918 -2.521 1.00 77.25 98 LEU A CA 1
ATOM 742 C C . LEU A 1 98 ? 9.206 -1.180 -1.261 1.00 77.25 98 LEU A C 1
ATOM 744 O O . LEU A 1 98 ? 8.792 -1.525 -0.152 1.00 77.25 98 LEU A O 1
ATOM 748 N N . GLY A 1 99 ? 10.010 -0.127 -1.403 1.00 70.25 99 GLY A N 1
ATOM 749 C CA . GLY A 1 99 ? 10.644 0.566 -0.290 1.00 70.25 99 GLY A CA 1
ATOM 750 C C . GLY A 1 99 ? 11.830 -0.220 0.260 1.00 70.25 99 GLY A C 1
ATOM 751 O O . GLY A 1 99 ? 12.059 -0.206 1.466 1.00 70.25 99 GLY A O 1
ATOM 752 N N . HIS A 1 100 ? 12.537 -0.966 -0.596 1.00 70.19 100 HIS A N 1
ATOM 753 C CA . HIS A 1 100 ? 13.863 -1.485 -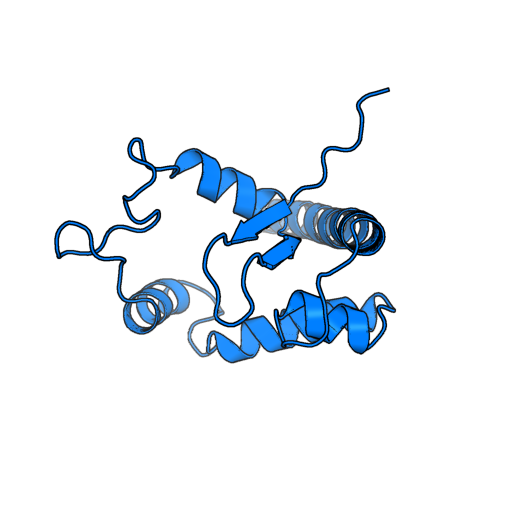0.266 1.00 70.19 100 HIS A CA 1
ATOM 754 C C . HIS A 1 100 ? 14.869 -0.326 -0.366 1.00 70.19 100 HIS A C 1
ATOM 756 O O . HIS A 1 100 ? 14.751 0.506 -1.259 1.00 70.19 100 HIS A O 1
ATOM 762 N N . ALA A 1 101 ? 15.828 -0.270 0.561 1.00 51.69 101 ALA A N 1
ATOM 763 C CA . ALA A 1 101 ? 16.665 0.888 0.915 1.00 51.69 101 ALA A CA 1
ATOM 764 C C . ALA A 1 101 ? 17.593 1.478 -0.180 1.00 51.69 101 ALA A C 1
ATOM 766 O O . ALA A 1 101 ? 18.480 2.271 0.122 1.00 51.69 101 ALA A O 1
ATOM 767 N N . GLN A 1 102 ? 17.417 1.1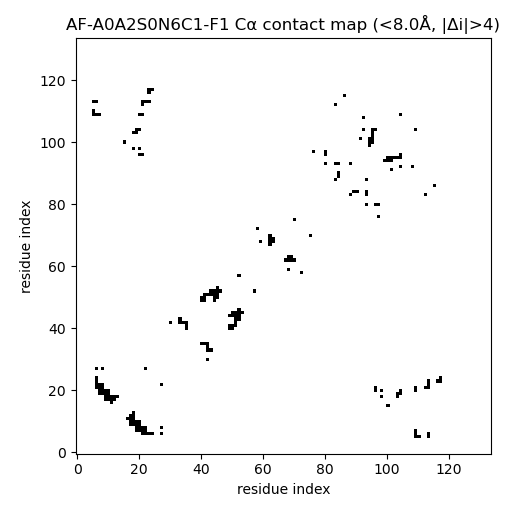38 -1.457 1.00 50.75 102 GLN A N 1
ATOM 768 C CA . GLN A 1 102 ? 18.184 1.722 -2.558 1.00 50.75 102 GLN A CA 1
ATOM 769 C C . GLN A 1 102 ? 17.463 2.925 -3.176 1.00 50.75 102 GLN A C 1
ATOM 771 O O . GLN A 1 102 ? 16.982 2.873 -4.304 1.00 50.75 102 GLN A O 1
ATOM 776 N N . GLY A 1 103 ? 17.442 4.033 -2.437 1.00 50.56 103 GLY A N 1
ATOM 777 C CA . GLY A 1 103 ? 17.112 5.349 -2.982 1.00 50.56 103 GLY A CA 1
ATOM 778 C C . GLY A 1 103 ? 15.617 5.653 -3.087 1.00 50.56 103 GLY A C 1
ATOM 779 O O . GLY A 1 103 ? 14.765 4.785 -3.272 1.00 50.56 103 GLY A O 1
ATOM 780 N N . SER A 1 104 ? 15.291 6.935 -2.944 1.00 51.66 104 SER A N 1
ATOM 781 C CA . SER A 1 104 ? 13.951 7.444 -3.210 1.00 51.66 104 SER A CA 1
ATOM 782 C C . SER A 1 104 ? 13.577 7.190 -4.674 1.00 51.66 104 SER A C 1
ATOM 784 O O . SER A 1 104 ? 14.375 7.416 -5.586 1.00 51.66 104 SER A O 1
ATOM 786 N N . VAL A 1 105 ? 12.347 6.726 -4.920 1.00 54.34 105 VAL A N 1
ATOM 787 C CA . VAL A 1 105 ? 11.800 6.684 -6.282 1.00 54.34 105 VAL A CA 1
ATOM 788 C C . VAL A 1 105 ? 11.779 8.125 -6.798 1.00 54.34 105 VAL A C 1
ATOM 790 O O . VAL A 1 105 ? 11.152 8.992 -6.187 1.00 54.34 105 VAL A O 1
ATOM 793 N N . THR A 1 106 ? 12.475 8.414 -7.899 1.00 53.03 106 THR A N 1
ATOM 794 C CA . THR A 1 106 ? 12.428 9.756 -8.491 1.00 53.03 106 THR A CA 1
ATOM 795 C C . THR A 1 106 ? 11.035 10.022 -9.069 1.00 53.03 106 THR A C 1
ATOM 797 O O . THR A 1 106 ? 10.385 9.121 -9.602 1.00 53.03 106 THR A O 1
ATOM 800 N N . THR A 1 107 ? 10.568 11.273 -8.992 1.00 52.06 107 THR A N 1
ATOM 801 C CA . THR A 1 107 ? 9.215 11.704 -9.404 1.00 52.06 107 THR A CA 1
ATOM 802 C C . THR A 1 107 ? 8.817 11.235 -10.809 1.00 52.06 107 THR A C 1
ATOM 804 O O . THR A 1 107 ? 7.651 10.940 -11.057 1.00 52.06 107 THR A O 1
ATOM 807 N N . ARG A 1 108 ? 9.786 11.099 -11.724 1.00 54.50 108 ARG A N 1
ATOM 808 C CA . ARG A 1 108 ? 9.563 10.611 -13.092 1.00 54.50 108 ARG A CA 1
ATOM 809 C C . ARG A 1 108 ? 9.008 9.182 -13.137 1.00 54.50 108 ARG A C 1
ATOM 811 O O . ARG A 1 108 ? 8.061 8.931 -13.874 1.00 54.50 108 ARG A O 1
ATOM 818 N N . TYR A 1 109 ? 9.553 8.268 -12.334 1.00 62.03 109 TYR A N 1
ATOM 819 C CA . TYR A 1 109 ? 9.099 6.873 -12.321 1.00 62.03 109 TYR A CA 1
ATOM 820 C C . TYR A 1 109 ? 7.709 6.724 -11.702 1.00 62.03 109 TYR A C 1
ATOM 822 O O . TYR A 1 109 ? 6.945 5.859 -12.117 1.00 62.03 109 TYR A O 1
ATOM 830 N N . ILE A 1 110 ? 7.363 7.599 -10.752 1.00 59.22 110 ILE A N 1
ATOM 831 C CA . ILE A 1 110 ? 6.037 7.639 -10.124 1.00 59.22 110 ILE A CA 1
ATOM 832 C C . ILE A 1 110 ? 4.969 7.974 -11.179 1.00 59.22 110 ILE A C 1
ATOM 834 O O . ILE A 1 110 ? 3.967 7.276 -11.272 1.00 59.22 110 ILE A O 1
ATOM 838 N N . HIS A 1 111 ? 5.220 8.957 -12.051 1.00 60.62 111 HIS A N 1
ATOM 839 C CA . HIS A 1 111 ? 4.291 9.327 -13.128 1.00 60.62 111 HIS A CA 1
ATOM 840 C C . HIS A 1 111 ? 4.080 8.233 -14.184 1.00 60.62 111 HIS A C 1
ATOM 842 O O . HIS A 1 111 ? 2.942 7.966 -14.589 1.00 60.62 111 HIS A O 1
ATOM 848 N N . GLU A 1 112 ? 5.168 7.624 -14.667 1.00 63.78 112 GLU A N 1
ATOM 849 C CA . GLU A 1 112 ? 5.099 6.559 -15.677 1.00 63.78 112 GLU A CA 1
ATOM 850 C C . GLU A 1 112 ? 4.338 5.341 -15.122 1.00 63.78 112 GLU A C 1
ATOM 852 O O . GLU A 1 112 ? 3.517 4.740 -15.819 1.00 63.78 112 GLU A O 1
ATOM 857 N N . MET A 1 113 ? 4.522 5.047 -13.832 1.00 64.69 113 MET A N 1
ATOM 858 C CA . MET A 1 113 ? 3.803 3.994 -13.122 1.00 64.69 113 MET A CA 1
ATOM 859 C C . MET A 1 113 ? 2.342 4.284 -12.852 1.00 64.69 113 MET A C 1
ATOM 861 O O . MET A 1 113 ? 1.516 3.425 -13.152 1.00 64.69 113 MET A O 1
ATOM 865 N N . ASP A 1 114 ? 2.012 5.451 -12.300 1.00 61.78 114 ASP A N 1
ATOM 866 C CA . ASP A 1 114 ? 0.624 5.837 -12.044 1.00 61.78 114 ASP A CA 1
ATOM 867 C C . ASP A 1 114 ? -0.172 5.711 -13.342 1.00 61.78 114 ASP A C 1
ATOM 869 O O . ASP A 1 114 ? -1.212 5.061 -13.386 1.00 61.78 114 ASP A O 1
ATOM 873 N N . THR A 1 115 ? 0.386 6.208 -14.446 1.00 61.66 115 THR A N 1
ATOM 874 C CA . THR A 1 115 ? -0.243 6.106 -15.763 1.00 61.66 115 THR A CA 1
ATOM 875 C C . THR A 1 115 ? -0.432 4.652 -16.207 1.00 61.66 115 THR A C 1
ATOM 877 O O . THR A 1 115 ? -1.504 4.302 -16.704 1.00 61.66 115 THR A O 1
ATOM 880 N N . ALA A 1 116 ? 0.580 3.794 -16.052 1.00 64.50 116 ALA A N 1
ATOM 881 C CA . ALA A 1 116 ? 0.515 2.398 -16.483 1.00 64.50 116 ALA A CA 1
ATOM 882 C C . ALA A 1 116 ? -0.443 1.557 -15.620 1.00 64.50 116 ALA A C 1
ATOM 884 O O . ALA A 1 116 ? -1.279 0.824 -16.154 1.00 64.50 116 ALA A O 1
ATOM 885 N N . ILE A 1 117 ? -0.371 1.707 -14.295 1.00 63.88 117 ILE A N 1
ATOM 886 C CA . ILE A 1 117 ? -1.239 1.012 -13.344 1.00 63.88 117 ILE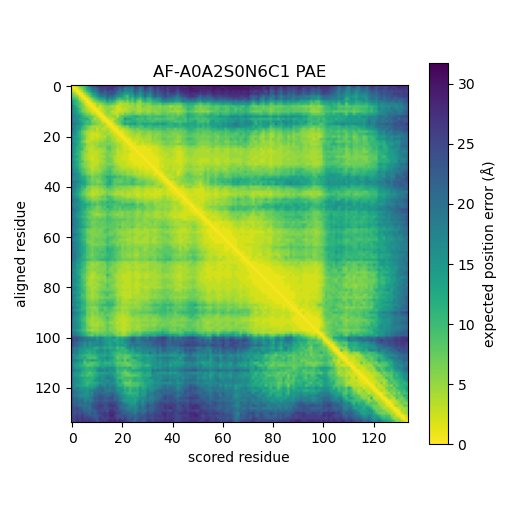 A CA 1
ATOM 887 C C . ILE A 1 117 ? -2.676 1.490 -13.507 1.00 63.88 117 ILE A C 1
ATOM 889 O O . ILE A 1 117 ? -3.556 0.645 -13.630 1.00 63.88 117 ILE A O 1
ATOM 893 N N . ILE A 1 118 ? -2.936 2.801 -13.574 1.00 60.06 118 ILE A N 1
ATOM 894 C CA . ILE A 1 118 ? -4.291 3.339 -13.780 1.00 60.06 118 ILE A CA 1
ATOM 895 C C . ILE A 1 118 ? -4.868 2.827 -15.099 1.00 60.06 118 ILE A C 1
ATOM 897 O O . ILE A 1 118 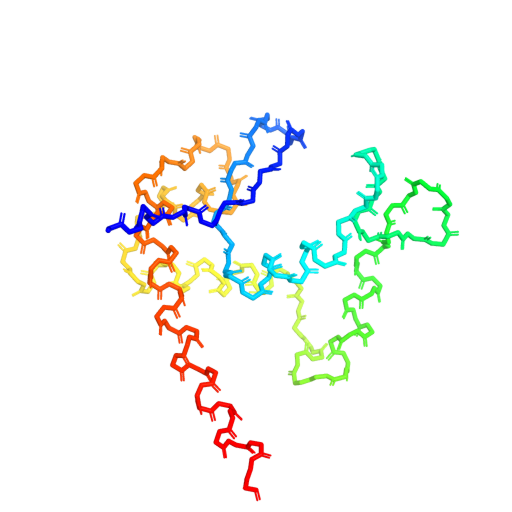? -5.988 2.330 -15.107 1.00 60.06 118 ILE A O 1
ATOM 901 N N . LYS A 1 119 ? -4.111 2.864 -16.205 1.00 59.06 119 LYS A N 1
ATOM 902 C CA . LYS A 1 119 ? -4.579 2.326 -17.497 1.00 59.06 119 LYS A CA 1
ATOM 903 C C . LYS A 1 119 ? -4.941 0.843 -17.411 1.00 59.06 119 LYS A C 1
ATOM 905 O O . LYS A 1 119 ? -5.974 0.439 -17.943 1.00 59.06 119 LYS A O 1
ATOM 910 N N . HIS A 1 120 ? -4.120 0.039 -16.738 1.00 57.41 120 HIS A N 1
ATOM 911 C CA . HIS A 1 120 ? -4.396 -1.385 -16.561 1.00 57.41 120 HIS A CA 1
ATOM 912 C C . HIS A 1 120 ? -5.609 -1.624 -15.647 1.00 57.41 120 HIS A C 1
ATOM 914 O O . HIS A 1 120 ? -6.455 -2.464 -15.942 1.00 57.41 120 HIS A O 1
ATOM 920 N N . TRP A 1 121 ? -5.746 -0.849 -14.570 1.00 52.06 121 TRP A N 1
ATOM 921 C CA . TRP A 1 121 ? -6.828 -1.004 -13.596 1.00 52.06 121 TRP A CA 1
ATOM 922 C C . TRP A 1 121 ? -8.179 -0.486 -14.094 1.00 52.06 121 TRP A C 1
ATOM 924 O O . TRP A 1 121 ? -9.194 -1.119 -13.816 1.00 52.06 121 TRP A O 1
ATOM 934 N N . THR A 1 122 ? -8.220 0.616 -14.851 1.00 51.31 122 THR A N 1
ATOM 935 C CA . THR A 1 122 ? -9.446 1.091 -15.517 1.00 51.31 122 THR A CA 1
ATOM 936 C C . THR A 1 122 ? -9.979 0.013 -16.459 1.00 51.31 122 THR A C 1
ATOM 938 O O . THR A 1 122 ? -11.147 -0.353 -16.366 1.00 51.31 122 THR A O 1
ATOM 941 N N . ARG A 1 123 ? -9.097 -0.611 -17.252 1.00 46.56 123 ARG A N 1
ATOM 942 C CA . ARG A 1 123 ? -9.452 -1.745 -18.117 1.00 46.56 123 ARG A CA 1
ATOM 943 C C . ARG A 1 123 ? -10.018 -2.933 -17.322 1.00 46.56 123 ARG A C 1
ATOM 945 O O . ARG A 1 123 ? -11.019 -3.521 -17.729 1.00 46.56 123 ARG A O 1
ATOM 952 N N . SER A 1 124 ? -9.428 -3.273 -16.176 1.00 40.88 124 SER A N 1
ATOM 953 C CA . SER A 1 124 ? -9.939 -4.347 -15.307 1.00 40.88 124 SER A CA 1
ATOM 954 C C . SER A 1 124 ? -11.266 -3.994 -14.621 1.00 40.88 124 SER A C 1
ATOM 956 O O . SER A 1 124 ? -12.118 -4.865 -14.467 1.00 40.88 124 SER A O 1
ATOM 958 N N . ARG A 1 125 ? -11.489 -2.725 -14.249 1.00 43.28 125 ARG A N 1
ATOM 959 C CA . ARG A 1 125 ? -12.760 -2.239 -13.678 1.00 43.28 125 ARG A CA 1
ATOM 960 C C . ARG A 1 125 ? -13.917 -2.355 -14.659 1.00 43.28 125 ARG A C 1
ATOM 962 O O . ARG A 1 125 ? -14.980 -2.819 -14.257 1.00 43.28 125 ARG A O 1
ATOM 969 N N . ASP A 1 126 ? -13.701 -1.987 -15.918 1.00 42.78 126 ASP A N 1
ATOM 970 C CA . ASP A 1 126 ? -14.710 -2.136 -16.971 1.00 42.78 126 ASP A CA 1
ATOM 971 C C . ASP A 1 126 ? -15.052 -3.616 -17.197 1.00 42.78 126 ASP A C 1
ATOM 973 O O . ASP A 1 126 ? -16.216 -3.980 -17.359 1.00 42.78 126 ASP A O 1
ATOM 977 N N . THR A 1 127 ? -14.046 -4.488 -17.081 1.00 39.91 127 THR A N 1
ATOM 978 C CA . THR A 1 127 ? -14.211 -5.944 -17.192 1.00 39.91 127 THR A CA 1
ATOM 979 C C . THR A 1 127 ? -14.988 -6.531 -16.000 1.00 39.91 127 THR A C 1
ATOM 981 O O . THR A 1 127 ? -15.901 -7.329 -16.192 1.00 39.91 127 THR A O 1
ATOM 984 N N . CYS A 1 128 ? -14.704 -6.104 -14.763 1.00 33.91 128 CYS A N 1
ATOM 985 C CA . CYS A 1 128 ? -15.453 -6.546 -13.577 1.00 33.91 128 CYS A CA 1
ATOM 986 C C . CYS A 1 128 ? -16.880 -5.978 -13.513 1.00 33.91 128 CYS A C 1
ATOM 988 O O . CYS A 1 128 ? -17.782 -6.664 -13.040 1.00 33.91 128 CYS A O 1
ATOM 990 N N . ARG A 1 129 ? -17.124 -4.752 -14.000 1.00 33.47 129 ARG A N 1
ATOM 991 C CA . ARG A 1 129 ? -18.488 -4.202 -14.106 1.00 33.47 129 ARG A CA 1
ATOM 992 C C . ARG A 1 129 ? -19.339 -4.986 -15.100 1.00 33.47 129 ARG A C 1
ATOM 994 O O . ARG A 1 129 ? -20.513 -5.202 -14.826 1.00 33.47 129 ARG A O 1
ATOM 1001 N N . ALA A 1 130 ? -18.745 -5.446 -16.201 1.00 37.50 130 ALA A N 1
ATOM 1002 C CA . ALA A 1 130 ? -19.419 -6.331 -17.147 1.00 37.50 130 ALA A CA 1
ATOM 1003 C C . ALA A 1 130 ? -19.794 -7.685 -16.513 1.00 37.50 130 ALA A C 1
ATOM 1005 O O . ALA A 1 130 ? -20.849 -8.222 -16.823 1.00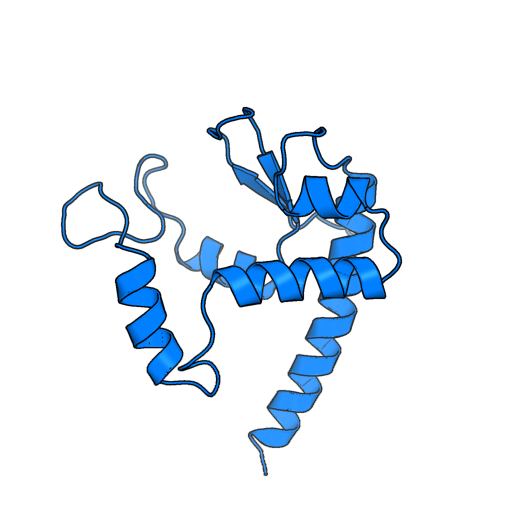 37.50 130 ALA A O 1
ATOM 1006 N N . TYR A 1 131 ? -18.984 -8.196 -15.579 1.00 29.28 131 TYR A N 1
ATOM 1007 C CA . TYR A 1 131 ? -19.246 -9.462 -14.880 1.00 29.28 131 TYR A CA 1
ATOM 1008 C C . TYR A 1 131 ? -20.252 -9.351 -13.718 1.00 29.28 131 TYR A C 1
ATOM 1010 O O . TYR A 1 131 ? -20.786 -10.357 -13.277 1.00 29.28 131 TYR A O 1
ATOM 1018 N N . SER A 1 132 ? -20.515 -8.141 -13.210 1.00 29.09 132 SER A N 1
ATOM 1019 C CA . SER A 1 132 ? -21.507 -7.887 -12.150 1.00 29.09 132 SER A CA 1
ATOM 1020 C C . SER A 1 132 ? -22.902 -7.528 -12.690 1.00 29.09 132 SER A C 1
ATOM 1022 O O . SER A 1 132 ? -23.812 -7.303 -11.894 1.00 29.09 132 SER A O 1
ATOM 1024 N N . MET A 1 133 ? -23.063 -7.422 -14.015 1.00 36.22 133 MET A N 1
ATOM 1025 C CA . MET A 1 133 ? -24.337 -7.147 -14.701 1.00 36.22 133 MET A CA 1
ATOM 1026 C C . MET A 1 133 ? -24.808 -8.318 -15.587 1.00 36.22 133 MET A C 1
ATOM 1028 O O . MET A 1 133 ? -25.757 -8.150 -16.350 1.00 36.22 133 MET A O 1
ATOM 1032 N N . ALA A 1 134 ? -24.153 -9.478 -15.485 1.00 33.88 134 ALA A N 1
ATOM 1033 C CA . ALA A 1 134 ? -24.570 -10.755 -16.066 1.00 33.88 134 ALA A CA 1
ATOM 1034 C C . ALA A 1 134 ? -24.950 -11.720 -14.937 1.00 33.88 134 ALA A C 1
ATOM 1036 O O . ALA A 1 134 ? -25.897 -12.508 -15.145 1.00 33.88 134 ALA A O 1
#

Mean predicted aligned error: 10.53 Å

Foldseek 3Di:
DPDPPQQWDWDQDDPQGIAIAQDAPVVSVVLVVQPDPDPQADSADDPDGSDHHDPVVVVCVVCCVDPNNVPDVVNVLVVVLVVCVVVPDDPLLSCSNSVNNNDHNPSVSSVVVNVVVNVVVVVVVVVVVVVVVD

Sequence (134 aa):
MASADVIRFSLKDTKEGLSVRPVGLPALELLEQRRPDEASSPTFPGTIEGKPVGFPKHWRKIAELTPLADVAPHVLRHSYARLANDLGFTGATVAALLGHAQGSVTTRYIHEMDTAIIKHWTRSRDTCRAYSMA

InterPro domains:
  IPR002104 Integrase, catalytic domain [PF00589] (57-113)
  IPR002104 Integrase, catalytic domain [PS51898] (1-123)
  IPR011010 DNA breaking-rejoining enzyme, catalytic core [SSF56349] (19-121)
  IPR013762 Integrase-like, catalytic domain superfamily [G3DSA:1.10.443.10] (6-128)

Solvent-accessible surface area (backbone atoms only — not comparable to full-atom values): 8081 Å² total; per-residue (Å²): 133,83,76,83,75,73,57,66,45,77,40,74,81,47,101,81,37,70,44,63,31,69,51,56,66,74,60,50,55,58,47,64,78,39,56,51,94,49,89,86,47,43,68,52,66,32,97,49,87,82,34,58,46,65,57,76,67,50,48,50,64,55,23,62,77,45,100,43,49,88,60,52,73,68,54,55,55,47,52,54,43,47,52,42,47,76,72,67,50,50,69,64,57,46,36,16,65,74,65,44,89,69,56,79,59,55,72,69,60,41,48,60,43,49,54,51,51,46,56,53,48,54,55,51,49,57,53,51,54,57,65,74,75,110

Nearest PDB structures (foldseek):
  4v6z-assembly1_BI  TM=2.194E-01  e=9.916E+00  Escherichia coli K-12

Radius of gyration: 16.62 Å; Cα contacts (8 Å, |Δi|>4): 112; chains: 1; bounding box: 43×40×41 Å

pLDDT: mean 70.68, std 17.37, range [27.83, 91.56]